Protein AF-V7GUN4-F1 (afdb_monomer_lite)

pLDDT: mean 97.42, std 3.29, range [69.94, 98.88]

Secondary structure (DSSP, 8-state):
-HHHHHHHHHHHHHTS--SBEEEEESSSHHHHHHHHHHHTTT-GGGEEEEE-SS-HHHHHHHHHHHHHHHHHHTT--SPPPGGG-EEE-S-STTBTTB--HHHHHHHHHHHHHH-----TTTHHHHHHHHHHHHHTT-SPTT--B-

Foldseek 3Di:
DVVLVVQVVVCVVVVHHALAEQFEFAQQLVLLVNLLSCVLVPCLQRHAYEYQALCQVVRLVSNQVNNQVVCVVVVVVDDDDSSSRHYDYDLNPPHAPAADVLLVVLQVVCCVPPVDGDDRGTRSSSSSVVVVCVVVCVDPPPGHYD

Radius of gyration: 15.27 Å; chains: 1; bounding box: 39×34×42 Å

Sequence (146 aa):
MGFAEEVRAQEKQLGFAFDYIVVCTVTGSTHAGMLVGFAKDRRQRNVVGIDASATPAQTKGQVLSIARDTAKLVKFGMEIVEDDVVLLEGYASPGYGLPSEATKQAIRLCARLEGIIADPVYEGKSMQAMIGLVQKSFFPEGSKVL

Structure (mmCIF, N/CA/C/O backbone):
data_AF-V7GUN4-F1
#
_entry.id   AF-V7GUN4-F1
#
loop_
_atom_site.group_PDB
_atom_site.id
_atom_site.type_symbol
_atom_site.label_atom_id
_atom_site.label_alt_id
_atom_site.label_comp_id
_atom_site.label_asym_id
_atom_site.label_entity_id
_atom_site.label_seq_id
_atom_site.pdbx_PDB_ins_code
_atom_site.Cartn_x
_atom_site.Cartn_y
_atom_site.Cartn_z
_atom_site.occupancy
_atom_site.B_iso_or_equiv
_atom_site.auth_seq_id
_atom_site.auth_comp_id
_atom_site.auth_asym_id
_atom_site.auth_atom_id
_atom_site.pdbx_PDB_model_num
ATOM 1 N N . MET A 1 1 ? -7.267 9.864 6.973 1.00 69.94 1 MET A N 1
ATOM 2 C CA . MET A 1 1 ? -8.468 9.292 7.626 1.00 69.94 1 MET A CA 1
ATOM 3 C C . MET A 1 1 ? -9.639 9.112 6.671 1.00 69.94 1 MET A C 1
ATOM 5 O O . MET A 1 1 ? -10.210 8.033 6.709 1.00 69.94 1 MET A O 1
ATOM 9 N N . GLY A 1 2 ? -9.958 10.092 5.811 1.00 92.75 2 GLY A N 1
ATOM 10 C CA . GLY A 1 2 ? -11.139 10.031 4.932 1.00 92.75 2 GLY A CA 1
ATOM 11 C C . GLY A 1 2 ? -11.279 8.741 4.116 1.00 92.75 2 GLY A C 1
ATOM 12 O O . GLY A 1 2 ? -12.335 8.132 4.159 1.00 92.75 2 GLY A O 1
ATOM 13 N N . PHE A 1 3 ? -10.199 8.250 3.492 1.00 98.19 3 PHE A N 1
ATOM 14 C CA . PHE A 1 3 ? -10.234 6.985 2.739 1.00 98.19 3 PHE A CA 1
ATOM 15 C C . PHE A 1 3 ? -10.740 5.794 3.571 1.00 98.19 3 PHE A C 1
ATOM 17 O O . PHE A 1 3 ? -11.662 5.107 3.163 1.00 98.19 3 PHE A O 1
ATOM 24 N N . ALA A 1 4 ? -10.186 5.560 4.765 1.00 97.94 4 ALA A N 1
ATOM 25 C CA . ALA A 1 4 ? -10.611 4.430 5.598 1.00 97.94 4 ALA A CA 1
ATOM 26 C C . ALA A 1 4 ? -12.052 4.594 6.119 1.00 97.94 4 ALA A C 1
ATOM 28 O O . ALA A 1 4 ? -12.744 3.612 6.368 1.00 97.94 4 ALA A O 1
ATOM 29 N N . GLU A 1 5 ? -12.510 5.834 6.317 1.00 97.81 5 GLU A N 1
ATOM 30 C CA . GLU A 1 5 ? -13.905 6.123 6.673 1.00 97.81 5 GLU A CA 1
ATOM 31 C C . GLU A 1 5 ? -14.853 5.843 5.504 1.00 97.81 5 GLU A C 1
ATOM 33 O O . GLU A 1 5 ? -15.912 5.256 5.716 1.00 97.81 5 GLU A O 1
ATOM 38 N N . GLU A 1 6 ? -14.442 6.182 4.284 1.00 98.69 6 GLU A N 1
ATOM 39 C CA . GLU A 1 6 ? -15.169 5.857 3.059 1.00 98.69 6 GLU A CA 1
ATOM 40 C C . GLU A 1 6 ? -15.235 4.344 2.827 1.00 98.69 6 GLU A C 1
ATOM 42 O O . GLU A 1 6 ? -16.328 3.816 2.628 1.00 98.69 6 GLU A O 1
ATOM 47 N N . VAL A 1 7 ? -14.110 3.631 2.963 1.00 98.62 7 VAL A N 1
ATOM 48 C CA . VAL A 1 7 ? -14.071 2.165 2.845 1.00 98.62 7 VAL A CA 1
ATOM 49 C C . VAL A 1 7 ? -15.013 1.522 3.856 1.00 98.62 7 VAL A C 1
ATOM 51 O O . VAL A 1 7 ? -15.836 0.708 3.463 1.00 98.62 7 VAL A O 1
ATOM 54 N N . ARG A 1 8 ? -15.006 1.936 5.131 1.00 98.38 8 ARG A N 1
ATOM 55 C CA . ARG A 1 8 ? -15.970 1.426 6.127 1.00 98.38 8 ARG A CA 1
ATOM 56 C C . ARG A 1 8 ? -17.427 1.644 5.713 1.00 98.38 8 ARG A C 1
ATOM 58 O O . ARG A 1 8 ? -18.275 0.778 5.934 1.00 98.38 8 ARG A O 1
ATOM 65 N N . ALA A 1 9 ? -17.741 2.811 5.152 1.00 98.56 9 ALA A N 1
ATOM 66 C CA . ALA A 1 9 ? -19.090 3.104 4.680 1.00 98.56 9 ALA A CA 1
ATOM 67 C C . ALA A 1 9 ? -19.479 2.199 3.498 1.00 98.56 9 ALA A C 1
ATOM 69 O O . ALA A 1 9 ? -20.598 1.684 3.474 1.00 98.56 9 ALA A O 1
ATOM 70 N N . GLN A 1 10 ? -18.551 1.957 2.569 1.00 98.81 10 GLN A N 1
ATOM 71 C CA . GLN A 1 10 ? -18.736 1.056 1.430 1.00 98.81 10 GLN A CA 1
ATOM 72 C C . GLN A 1 10 ? -18.834 -0.414 1.866 1.00 98.81 10 GLN A C 1
ATOM 74 O O . GLN A 1 10 ? -19.750 -1.102 1.433 1.00 98.81 10 GLN A O 1
ATOM 79 N N . GLU A 1 11 ? -17.988 -0.887 2.785 1.00 98.69 11 GLU A N 1
ATOM 80 C CA . GLU A 1 11 ? -18.049 -2.234 3.382 1.00 98.69 11 GLU A CA 1
ATOM 81 C C . GLU A 1 11 ? -19.431 -2.497 4.004 1.00 98.69 11 GLU A C 1
ATOM 83 O O . GLU A 1 11 ? -20.053 -3.539 3.777 1.00 98.69 11 GLU A O 1
ATOM 88 N N . LYS A 1 12 ? -19.984 -1.504 4.719 1.00 98.50 12 LYS A N 1
ATOM 89 C CA . LYS A 1 12 ? -21.345 -1.582 5.270 1.00 98.50 12 LYS A CA 1
ATOM 90 C C . LYS A 1 12 ? -22.418 -1.703 4.181 1.00 98.50 12 LYS A C 1
ATOM 92 O O . LYS A 1 12 ? -23.396 -2.416 4.387 1.00 98.50 12 LYS A O 1
ATOM 97 N N . GLN A 1 13 ? -22.267 -1.003 3.056 1.00 98.62 13 GLN A N 1
ATOM 98 C CA . GLN A 1 13 ? -23.210 -1.071 1.931 1.00 98.62 13 GLN A CA 1
ATOM 99 C C . GLN A 1 13 ? -23.099 -2.391 1.155 1.00 98.62 13 GLN A C 1
ATOM 101 O O . GLN A 1 13 ? -24.113 -2.932 0.725 1.00 98.62 13 GLN A O 1
ATOM 106 N N . LEU A 1 14 ? -21.882 -2.912 1.001 1.00 98.50 14 LEU A N 1
ATOM 107 C CA . LEU A 1 14 ? -21.585 -4.155 0.289 1.00 98.50 14 LEU A CA 1
ATOM 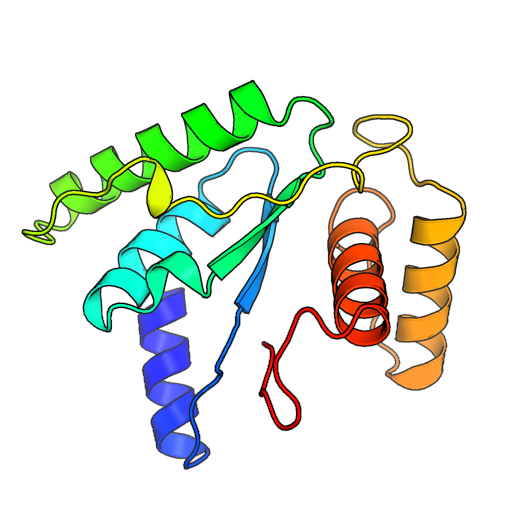108 C C . LEU A 1 14 ? -21.938 -5.410 1.101 1.00 98.50 14 LEU A C 1
ATOM 110 O O . LEU A 1 14 ? -22.107 -6.485 0.527 1.00 98.50 14 LEU A O 1
ATOM 114 N N . GLY A 1 15 ? -22.050 -5.290 2.428 1.00 98.50 15 GLY A N 1
ATOM 115 C CA . GLY A 1 15 ? -22.344 -6.412 3.322 1.00 98.50 15 GLY A CA 1
ATOM 116 C C . GLY A 1 15 ? -21.139 -7.317 3.597 1.00 98.50 15 GLY A C 1
ATOM 117 O O . GLY A 1 15 ? -21.315 -8.428 4.094 1.00 98.50 15 GLY A O 1
ATOM 118 N N . PHE A 1 16 ? -19.923 -6.859 3.288 1.00 98.31 16 PHE A N 1
ATOM 119 C CA . PHE A 1 16 ? -18.668 -7.543 3.605 1.00 98.31 16 PHE A CA 1
ATOM 120 C C . PHE A 1 16 ? -17.548 -6.534 3.882 1.00 98.31 16 PHE A C 1
ATOM 122 O O . PHE A 1 16 ? -17.618 -5.389 3.444 1.00 98.31 16 PHE A O 1
ATOM 129 N N . ALA A 1 17 ? -16.500 -6.976 4.580 1.00 98.25 17 ALA A N 1
ATOM 130 C CA . ALA A 1 17 ? -15.282 -6.200 4.804 1.00 98.25 17 ALA A CA 1
ATOM 131 C C . ALA A 1 17 ? -14.135 -6.696 3.913 1.00 98.25 17 ALA A C 1
ATOM 133 O O . ALA A 1 17 ? -14.114 -7.866 3.525 1.00 98.25 17 ALA A O 1
ATOM 134 N N . PHE A 1 18 ? -13.190 -5.812 3.604 1.00 98.75 18 PHE A N 1
ATOM 135 C CA . PHE A 1 18 ? -11.911 -6.181 3.011 1.00 98.75 18 PHE A CA 1
ATOM 136 C C . PHE A 1 18 ? -10.929 -6.606 4.103 1.00 98.75 18 PHE A C 1
ATOM 138 O O . PHE A 1 18 ? -10.802 -5.955 5.149 1.00 98.75 18 PHE A O 1
ATOM 145 N N . ASP A 1 19 ? -10.215 -7.693 3.833 1.00 98.69 19 ASP A N 1
ATOM 146 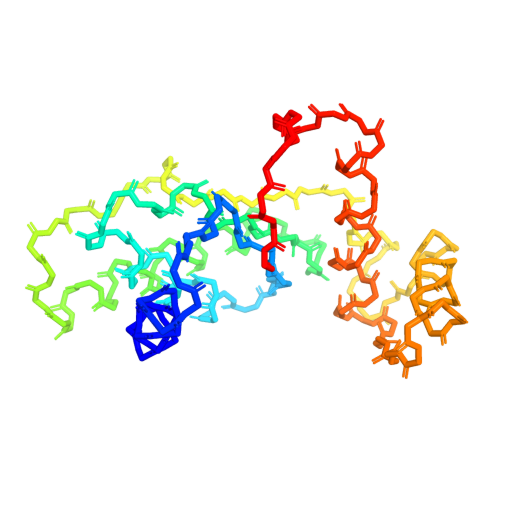C CA . ASP A 1 19 ? -9.222 -8.272 4.731 1.00 98.69 19 ASP A CA 1
ATOM 147 C C . ASP A 1 19 ? -7.871 -7.571 4.595 1.00 98.69 19 ASP A C 1
ATOM 149 O O . ASP A 1 19 ? -7.136 -7.477 5.573 1.00 98.69 19 ASP A O 1
ATOM 153 N N . TYR A 1 20 ? -7.543 -7.058 3.406 1.00 98.88 20 TYR A N 1
ATOM 154 C CA . TYR A 1 20 ? -6.290 -6.354 3.123 1.00 98.88 20 TYR A CA 1
ATOM 155 C C . TYR A 1 20 ? -6.523 -5.172 2.188 1.00 98.88 20 TYR A C 1
ATOM 157 O O . TYR A 1 20 ? -7.466 -5.181 1.401 1.00 98.88 20 TYR A O 1
ATOM 165 N N . ILE A 1 21 ? -5.629 -4.187 2.259 1.00 98.81 21 ILE A N 1
ATOM 166 C CA . ILE A 1 21 ? -5.543 -3.071 1.315 1.00 98.81 21 ILE A CA 1
ATOM 167 C C . ILE A 1 21 ? -4.126 -3.047 0.745 1.00 98.81 21 ILE A C 1
ATOM 169 O O . ILE A 1 21 ? -3.176 -2.999 1.524 1.00 98.81 21 ILE A O 1
ATOM 173 N N . VAL A 1 22 ? -3.954 -3.056 -0.576 1.00 98.88 22 VAL A N 1
ATOM 174 C CA . VAL A 1 22 ? -2.639 -2.904 -1.224 1.00 98.88 22 VAL A CA 1
ATOM 175 C C . VAL A 1 22 ? -2.463 -1.468 -1.707 1.00 98.88 22 VAL A C 1
ATOM 177 O O . VAL A 1 22 ? -3.315 -0.922 -2.399 1.00 98.88 22 VAL A O 1
ATOM 180 N N . VAL A 1 23 ? -1.336 -0.836 -1.367 1.00 98.88 23 VAL A N 1
ATOM 181 C CA . VAL A 1 23 ? -1.090 0.570 -1.728 1.00 98.88 23 VAL A CA 1
ATOM 182 C C . VAL A 1 23 ? 0.353 0.821 -2.161 1.00 98.88 23 VAL A C 1
ATOM 184 O O . VAL A 1 23 ? 1.304 0.472 -1.463 1.00 98.88 23 VAL A O 1
ATOM 187 N N . CYS A 1 24 ? 0.548 1.471 -3.311 1.00 98.81 24 CYS A N 1
ATOM 188 C CA . CYS A 1 24 ? 1.869 1.948 -3.719 1.00 98.81 24 CYS A CA 1
ATOM 189 C C . CYS A 1 24 ? 2.390 3.009 -2.730 1.00 98.81 24 CYS A C 1
ATOM 191 O O . CYS A 1 24 ? 1.665 3.920 -2.328 1.00 98.81 24 CYS A O 1
ATOM 193 N N . THR A 1 25 ? 3.660 2.912 -2.329 1.00 98.81 25 THR A N 1
ATOM 194 C CA . THR A 1 25 ? 4.273 3.822 -1.356 1.00 98.81 25 THR A CA 1
ATOM 195 C C . THR A 1 25 ? 5.610 4.365 -1.861 1.00 98.81 25 THR A C 1
ATOM 197 O O . THR A 1 25 ? 6.532 3.610 -2.161 1.00 98.81 25 THR A O 1
ATOM 200 N N . VAL A 1 26 ? 5.726 5.700 -1.901 1.00 98.56 26 VAL A N 1
ATOM 201 C CA . VAL A 1 26 ? 6.990 6.419 -2.163 1.00 98.56 26 VAL A CA 1
ATOM 202 C C . VAL A 1 26 ? 7.232 7.481 -1.091 1.00 98.56 26 VAL A C 1
ATOM 204 O O . VAL A 1 26 ? 8.054 7.281 -0.204 1.00 98.56 26 VAL A O 1
ATOM 207 N N . THR A 1 27 ? 6.468 8.579 -1.111 1.00 98.19 27 THR A N 1
ATOM 208 C CA . THR A 1 27 ? 6.580 9.686 -0.135 1.00 98.19 27 THR A CA 1
ATOM 209 C C . THR A 1 27 ? 5.735 9.477 1.128 1.00 98.19 27 THR A C 1
ATOM 211 O O . THR A 1 27 ? 5.803 10.255 2.076 1.00 98.19 27 THR A O 1
ATOM 214 N N . GLY A 1 28 ? 4.929 8.416 1.162 1.00 98.19 28 GLY A N 1
ATOM 215 C CA . GLY A 1 28 ? 4.382 7.841 2.388 1.00 98.19 28 GLY A CA 1
ATOM 216 C C . GLY A 1 28 ? 3.056 8.397 2.909 1.00 98.19 28 GLY A C 1
ATOM 217 O O . GLY A 1 28 ? 2.378 7.673 3.630 1.00 98.19 28 GLY A O 1
ATOM 218 N N . SER A 1 29 ? 2.621 9.611 2.552 1.00 98.38 29 SER A N 1
ATOM 219 C CA . SER A 1 29 ? 1.415 10.208 3.163 1.00 98.38 29 SER A CA 1
ATOM 220 C C . SER A 1 29 ? 0.115 9.449 2.868 1.00 98.38 29 SER A C 1
ATOM 222 O O . SER A 1 29 ? -0.723 9.330 3.763 1.00 98.38 29 SER A O 1
ATOM 224 N N . THR A 1 30 ? -0.039 8.882 1.666 1.00 98.69 30 THR A N 1
ATOM 225 C CA . THR A 1 30 ? -1.180 8.017 1.313 1.00 98.69 30 THR A CA 1
ATOM 226 C C . THR A 1 30 ? -1.258 6.812 2.249 1.00 98.69 30 THR A C 1
ATOM 228 O O . THR A 1 30 ? -2.255 6.627 2.946 1.00 98.69 30 THR A O 1
ATOM 231 N N . HIS A 1 31 ? -0.170 6.043 2.332 1.00 98.69 31 HIS A N 1
ATOM 232 C CA . HIS A 1 31 ? -0.068 4.869 3.194 1.00 98.69 31 HIS A CA 1
ATOM 233 C C . HIS A 1 31 ? -0.249 5.251 4.673 1.00 98.69 31 HIS A C 1
ATOM 235 O O . HIS A 1 31 ? -1.085 4.670 5.357 1.00 98.69 31 HIS A O 1
ATOM 241 N N . ALA A 1 32 ? 0.427 6.295 5.157 1.00 98.44 32 ALA A N 1
ATOM 242 C CA . ALA A 1 32 ? 0.285 6.779 6.531 1.00 98.44 32 ALA A CA 1
ATOM 243 C C . ALA A 1 32 ? -1.166 7.163 6.876 1.00 98.44 32 ALA A C 1
ATOM 245 O O . ALA A 1 32 ? -1.678 6.814 7.940 1.00 98.44 32 ALA A O 1
ATOM 246 N N . GLY A 1 33 ? -1.857 7.859 5.970 1.00 98.12 33 GLY A N 1
ATOM 247 C CA . GLY A 1 33 ? -3.245 8.267 6.161 1.00 98.12 33 GLY A CA 1
ATOM 248 C C . GLY A 1 33 ? -4.233 7.097 6.184 1.00 98.12 33 GLY A C 1
ATOM 249 O O . GLY A 1 33 ? -5.228 7.175 6.918 1.00 98.12 33 GLY A O 1
ATOM 250 N N . MET A 1 34 ? -3.966 6.043 5.403 1.00 98.50 34 MET A N 1
ATOM 251 C CA . MET A 1 34 ? -4.704 4.775 5.430 1.00 98.50 34 MET A CA 1
ATOM 252 C C . MET A 1 34 ? -4.432 4.018 6.729 1.00 98.50 34 MET A C 1
ATOM 254 O O . MET A 1 34 ? -5.382 3.698 7.436 1.00 98.50 34 MET A O 1
ATOM 258 N N . LEU A 1 35 ? -3.160 3.825 7.089 1.00 96.75 35 LEU A N 1
ATOM 259 C CA . LEU A 1 35 ? -2.711 3.164 8.317 1.00 96.75 35 LEU A CA 1
ATOM 260 C C . LEU A 1 35 ? -3.405 3.763 9.545 1.00 96.75 35 LEU A C 1
ATOM 262 O O . LEU A 1 35 ? -4.093 3.050 10.272 1.00 96.75 35 LEU A O 1
ATOM 266 N N . VAL A 1 36 ? -3.320 5.086 9.737 1.00 97.75 36 VAL A N 1
ATOM 267 C CA . VAL A 1 36 ? -3.992 5.776 10.857 1.00 97.75 36 VAL A CA 1
ATOM 268 C C . VAL A 1 36 ? -5.513 5.618 10.780 1.00 97.75 36 VAL A C 1
ATOM 270 O O . VAL A 1 36 ? -6.184 5.451 11.795 1.00 97.75 36 VAL A O 1
ATOM 273 N N . GLY A 1 37 ? -6.083 5.665 9.575 1.00 97.19 37 GLY A N 1
ATOM 274 C CA . GLY A 1 37 ? -7.520 5.512 9.372 1.00 97.19 37 GLY A CA 1
ATOM 275 C C . GLY A 1 37 ? -8.048 4.114 9.715 1.00 97.19 37 GLY A C 1
ATOM 276 O O . GLY A 1 37 ? -9.141 4.006 10.278 1.00 97.19 37 GLY A O 1
ATOM 277 N N . PHE A 1 38 ? -7.295 3.063 9.391 1.00 97.81 38 PHE A N 1
ATOM 278 C CA . PHE A 1 38 ? -7.633 1.664 9.667 1.00 97.81 38 PHE A CA 1
ATOM 279 C C . PHE A 1 38 ? -7.220 1.210 11.068 1.00 97.81 38 PHE A C 1
ATOM 281 O O . PHE A 1 38 ? -7.789 0.249 11.587 1.00 97.81 38 PHE A O 1
ATOM 288 N N . ALA A 1 39 ? -6.322 1.938 11.736 1.00 96.75 39 ALA A N 1
ATOM 289 C CA . ALA A 1 39 ? -6.007 1.708 13.142 1.00 96.75 39 ALA A CA 1
ATOM 290 C C . ALA A 1 39 ? -7.245 1.843 14.048 1.00 96.75 39 ALA A C 1
ATOM 292 O O . ALA A 1 39 ? -7.331 1.142 15.055 1.00 96.75 39 ALA A O 1
ATOM 293 N N . LYS A 1 40 ? -8.240 2.669 13.666 1.00 93.81 40 LYS A N 1
ATOM 294 C CA . LYS A 1 40 ? -9.550 2.774 14.349 1.00 93.81 40 LYS A CA 1
ATOM 295 C C . LYS A 1 40 ? -10.235 1.414 14.536 1.00 93.81 40 LYS A C 1
ATOM 297 O O . LYS A 1 40 ? -10.895 1.207 15.550 1.00 93.81 40 LYS A O 1
ATOM 302 N N . ASP A 1 41 ? -10.009 0.489 13.604 1.00 93.88 41 ASP A N 1
ATOM 303 C CA . ASP A 1 41 ? -10.616 -0.845 13.596 1.00 93.88 41 ASP A CA 1
ATOM 304 C C . ASP A 1 41 ? -9.569 -1.947 13.824 1.00 93.88 41 ASP A C 1
ATOM 306 O O . ASP A 1 41 ? -9.843 -3.120 13.586 1.00 93.88 41 ASP A O 1
ATOM 310 N N . ARG A 1 42 ? -8.351 -1.578 14.250 1.00 96.19 42 ARG A N 1
ATOM 311 C CA . ARG A 1 42 ? -7.198 -2.480 14.425 1.00 96.19 42 ARG A CA 1
ATOM 312 C C . ARG A 1 42 ? -6.762 -3.216 13.148 1.00 96.19 42 ARG A C 1
ATOM 314 O O . ARG A 1 42 ? -6.202 -4.306 13.226 1.00 96.19 42 ARG A O 1
ATOM 321 N N . ARG A 1 43 ? -6.996 -2.611 11.978 1.00 97.62 43 ARG A N 1
ATOM 322 C CA . ARG A 1 43 ? -6.619 -3.138 10.651 1.00 97.62 43 ARG A CA 1
ATOM 323 C C . ARG A 1 43 ? -5.406 -2.436 10.041 1.00 97.62 43 ARG A C 1
ATOM 325 O O . ARG A 1 43 ? -5.128 -2.582 8.858 1.00 97.62 43 ARG A O 1
ATOM 332 N N . GLN A 1 44 ? -4.670 -1.644 10.814 1.00 97.75 44 GLN A N 1
ATOM 333 C CA . GLN A 1 44 ? -3.549 -0.859 10.295 1.00 97.75 44 GLN A CA 1
ATOM 334 C C . GLN A 1 44 ? -2.451 -1.725 9.661 1.00 97.75 44 GLN A C 1
ATOM 336 O O . GLN A 1 44 ? -1.883 -1.334 8.651 1.00 97.75 44 GLN A O 1
ATOM 341 N N . ARG A 1 45 ? -2.235 -2.939 10.185 1.00 98.38 45 ARG A N 1
ATOM 342 C CA . ARG A 1 45 ? -1.274 -3.919 9.644 1.00 98.38 45 ARG A CA 1
ATOM 343 C C . ARG A 1 45 ? -1.787 -4.669 8.413 1.00 98.38 45 ARG A C 1
ATOM 345 O O . ARG A 1 45 ? -1.028 -5.380 7.767 1.00 98.38 45 ARG A O 1
ATOM 352 N N . ASN A 1 46 ? -3.067 -4.511 8.085 1.00 98.56 46 ASN A N 1
ATOM 353 C CA . ASN A 1 46 ? -3.675 -5.046 6.872 1.00 98.56 46 ASN A CA 1
ATOM 354 C C . ASN A 1 46 ? -3.531 -4.073 5.687 1.00 98.56 46 ASN A C 1
ATOM 356 O O . ASN A 1 46 ? -3.851 -4.440 4.558 1.00 98.56 46 ASN A O 1
ATOM 360 N N . VAL A 1 47 ? -3.027 -2.855 5.926 1.00 98.69 47 VAL A N 1
ATOM 361 C CA . VAL A 1 47 ? -2.587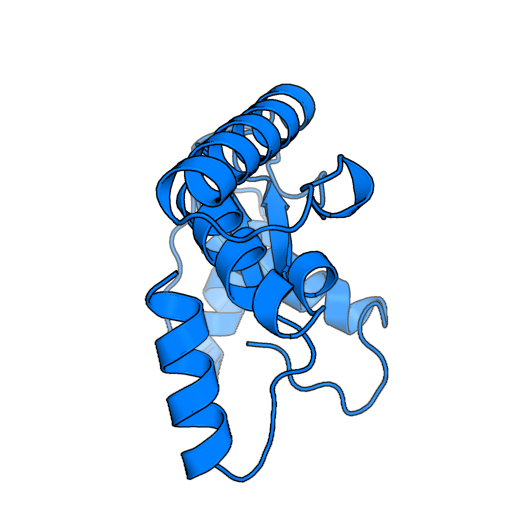 -1.933 4.874 1.00 98.69 47 VAL A CA 1
ATOM 362 C C . VAL A 1 47 ? -1.184 -2.349 4.438 1.00 98.69 47 VAL A C 1
ATOM 364 O O . VAL A 1 47 ? -0.197 -2.078 5.116 1.00 98.69 47 VAL A O 1
ATOM 367 N N . VAL A 1 4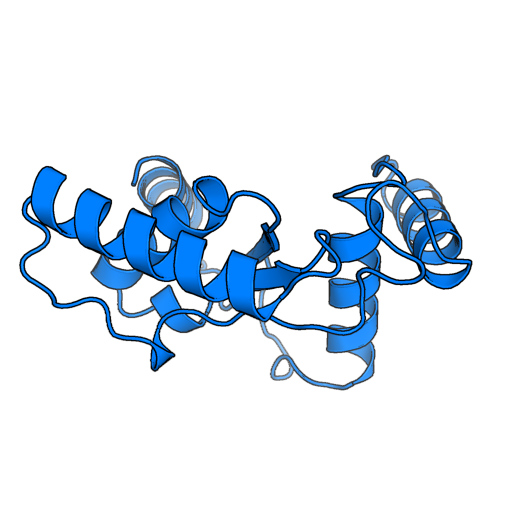8 ? -1.103 -3.047 3.312 1.00 98.81 48 VAL A N 1
ATOM 368 C CA . VAL A 1 48 ? 0.129 -3.578 2.733 1.00 98.81 48 VAL A CA 1
ATOM 369 C C . VAL A 1 48 ? 0.698 -2.555 1.754 1.00 98.81 48 VAL A C 1
ATOM 371 O O . VAL A 1 48 ? 0.301 -2.477 0.588 1.00 98.81 48 VAL A O 1
ATOM 374 N N . GLY A 1 49 ? 1.649 -1.754 2.229 1.00 98.81 49 GLY A N 1
ATOM 375 C CA . GLY A 1 49 ? 2.402 -0.842 1.381 1.00 98.81 49 GLY A CA 1
ATOM 376 C C . GLY A 1 49 ? 3.383 -1.585 0.480 1.00 98.81 49 GLY A C 1
ATOM 377 O O . GLY A 1 49 ? 4.106 -2.463 0.943 1.00 98.81 49 GLY A O 1
ATOM 378 N N . ILE A 1 50 ? 3.465 -1.196 -0.788 1.00 98.88 50 ILE A N 1
ATOM 379 C CA . ILE A 1 50 ? 4.459 -1.691 -1.745 1.00 98.88 50 ILE A CA 1
ATOM 380 C C . ILE A 1 50 ? 5.449 -0.572 -2.037 1.00 98.88 50 ILE A C 1
ATOM 382 O O . ILE A 1 50 ? 5.055 0.481 -2.544 1.00 98.88 50 ILE A O 1
ATOM 386 N N . ASP A 1 51 ? 6.727 -0.787 -1.724 1.00 98.75 51 ASP A N 1
ATOM 387 C CA . ASP A 1 51 ? 7.763 0.190 -2.042 1.00 98.75 51 ASP A CA 1
ATOM 388 C C . ASP A 1 51 ? 7.943 0.337 -3.559 1.00 98.75 51 ASP A C 1
ATOM 390 O O . ASP A 1 51 ? 8.210 -0.631 -4.277 1.00 98.75 51 ASP A O 1
ATOM 394 N N . ALA A 1 52 ? 7.848 1.579 -4.031 1.00 98.56 52 ALA A N 1
ATOM 395 C CA . ALA A 1 52 ? 8.203 1.970 -5.392 1.00 98.56 52 ALA A CA 1
ATOM 396 C C . ALA A 1 52 ? 9.364 2.983 -5.431 1.00 98.56 52 ALA A C 1
ATOM 398 O O . ALA A 1 52 ? 9.770 3.400 -6.519 1.00 98.56 52 ALA A O 1
ATOM 399 N N . SER A 1 53 ? 9.912 3.366 -4.268 1.00 98.12 53 SER A N 1
ATOM 400 C CA . SER A 1 53 ? 10.975 4.372 -4.140 1.00 98.12 53 SER A CA 1
ATOM 401 C C . SER A 1 53 ? 12.376 3.834 -4.441 1.00 98.12 53 SER A C 1
ATOM 403 O O . SER A 1 53 ? 13.243 4.602 -4.850 1.00 98.12 53 SER A O 1
ATOM 405 N N . ALA A 1 54 ? 12.603 2.529 -4.246 1.00 97.44 54 ALA A N 1
ATOM 406 C CA . ALA A 1 54 ? 13.930 1.910 -4.189 1.00 97.44 54 ALA A CA 1
ATOM 407 C C . ALA A 1 54 ? 14.808 2.405 -3.017 1.00 97.44 54 ALA A C 1
ATOM 409 O O . ALA A 1 54 ? 16.008 2.135 -2.984 1.00 97.44 54 ALA A O 1
ATOM 410 N N . THR A 1 55 ? 14.211 3.078 -2.030 1.00 98.06 55 THR A N 1
ATOM 411 C CA . THR A 1 55 ? 14.822 3.496 -0.761 1.00 98.06 55 THR A CA 1
ATOM 412 C C . THR A 1 55 ? 13.935 3.090 0.432 1.00 98.06 55 THR A C 1
ATOM 414 O O . THR A 1 55 ? 13.530 3.932 1.240 1.00 98.06 55 THR A O 1
ATOM 417 N N . PRO A 1 56 ? 13.642 1.786 0.613 1.00 97.94 56 PRO A N 1
ATOM 418 C CA . PRO A 1 56 ? 12.574 1.318 1.500 1.00 97.94 56 PRO A CA 1
ATOM 419 C C . PRO A 1 56 ? 12.743 1.734 2.967 1.00 97.94 56 PRO A C 1
ATOM 421 O O . PRO A 1 56 ? 11.760 2.086 3.615 1.00 97.94 56 PRO A O 1
ATOM 424 N N . ALA A 1 57 ? 13.974 1.792 3.487 1.00 98.25 57 ALA A N 1
ATOM 425 C CA . ALA A 1 57 ? 14.232 2.264 4.850 1.00 98.25 57 ALA A CA 1
ATOM 426 C C . ALA A 1 57 ? 13.822 3.736 5.050 1.00 98.25 57 ALA A C 1
ATOM 428 O O . ALA A 1 57 ? 13.198 4.083 6.056 1.00 98.25 57 ALA A O 1
ATOM 429 N N . GLN A 1 58 ? 14.121 4.597 4.070 1.00 98.50 58 GLN A N 1
ATOM 430 C CA . GLN A 1 58 ? 13.706 6.000 4.087 1.00 98.50 58 GLN A CA 1
ATOM 431 C C . GLN A 1 58 ? 12.183 6.105 3.990 1.00 98.50 58 GLN A C 1
ATOM 433 O O . GLN A 1 58 ? 11.565 6.811 4.786 1.00 98.50 58 GLN A O 1
ATOM 438 N N . THR A 1 59 ? 11.573 5.370 3.058 1.00 98.69 59 THR A N 1
ATOM 439 C CA . THR A 1 59 ? 10.120 5.371 2.868 1.00 98.69 59 THR A CA 1
ATOM 440 C C . THR A 1 59 ? 9.382 4.869 4.106 1.00 98.69 59 THR A C 1
ATOM 442 O O . THR A 1 59 ? 8.439 5.527 4.545 1.00 98.69 59 THR A O 1
ATOM 445 N N . LYS A 1 60 ? 9.824 3.774 4.736 1.00 98.69 60 LYS A N 1
ATOM 446 C CA . LYS A 1 60 ? 9.224 3.255 5.976 1.00 98.69 60 LYS A CA 1
ATOM 447 C C . LYS A 1 60 ? 9.326 4.276 7.112 1.00 98.69 60 LYS A C 1
ATOM 449 O O . LYS A 1 60 ? 8.328 4.543 7.782 1.00 98.69 60 LYS A O 1
ATOM 454 N N . GLY A 1 61 ? 10.495 4.899 7.286 1.00 98.69 61 GLY A N 1
ATOM 455 C CA . GLY A 1 61 ? 10.694 5.963 8.274 1.00 98.69 61 GLY A CA 1
ATOM 456 C C . GLY A 1 61 ? 9.784 7.172 8.032 1.00 98.69 61 GLY A C 1
ATOM 457 O O . GLY A 1 61 ? 9.180 7.699 8.968 1.00 98.69 61 GLY A O 1
ATOM 458 N N . GLN A 1 62 ? 9.617 7.570 6.769 1.00 98.75 62 GLN A N 1
ATOM 459 C CA . GLN A 1 62 ? 8.739 8.671 6.382 1.00 98.75 62 GLN A CA 1
ATOM 460 C C . GLN A 1 62 ? 7.258 8.341 6.625 1.00 98.75 62 GLN A C 1
ATOM 462 O O . GLN A 1 62 ? 6.545 9.168 7.194 1.00 98.75 62 GLN A O 1
ATOM 467 N N . VAL A 1 63 ? 6.799 7.132 6.277 1.00 98.81 63 VAL A N 1
ATOM 468 C CA . VAL A 1 63 ? 5.435 6.665 6.589 1.00 98.81 63 VAL A CA 1
ATOM 469 C C . VAL A 1 63 ? 5.189 6.699 8.095 1.00 98.81 63 VAL A C 1
ATOM 471 O O . VAL A 1 63 ? 4.182 7.258 8.526 1.00 98.81 63 VAL A O 1
ATOM 474 N N . LEU A 1 64 ? 6.115 6.167 8.901 1.00 98.81 64 LEU A N 1
ATOM 475 C CA . LEU A 1 64 ? 5.984 6.149 10.359 1.00 98.81 64 LEU A CA 1
ATOM 476 C C . LEU A 1 64 ? 5.894 7.564 10.944 1.00 98.81 64 LEU A C 1
ATOM 478 O O . LEU A 1 64 ? 5.027 7.830 11.778 1.00 98.81 64 LEU A O 1
ATOM 482 N N . SER A 1 65 ? 6.764 8.477 10.499 1.00 98.56 65 SER A N 1
ATOM 483 C CA . SER A 1 65 ? 6.744 9.873 10.948 1.00 98.56 65 SER A CA 1
ATOM 484 C C . SER A 1 65 ? 5.408 10.536 10.616 1.00 98.56 65 SER A C 1
ATOM 486 O O . SER A 1 65 ? 4.745 11.065 11.508 1.00 98.56 65 SER A O 1
ATOM 488 N N . ILE A 1 66 ? 4.963 10.440 9.357 1.00 98.62 66 ILE A N 1
ATOM 489 C CA . ILE A 1 66 ? 3.704 11.051 8.914 1.00 98.62 66 ILE A CA 1
ATOM 490 C C . ILE A 1 66 ? 2.513 10.430 9.648 1.00 98.62 66 ILE A C 1
ATOM 492 O O . ILE A 1 66 ? 1.591 11.150 10.031 1.00 98.62 66 ILE A O 1
ATOM 496 N N . ALA A 1 67 ? 2.515 9.115 9.881 1.00 98.19 67 ALA A N 1
ATOM 497 C CA . ALA A 1 67 ? 1.443 8.431 10.597 1.00 98.19 67 ALA A CA 1
ATOM 498 C C . ALA A 1 67 ? 1.348 8.908 12.053 1.00 98.19 67 ALA A C 1
ATOM 500 O O . ALA A 1 67 ? 0.255 9.222 12.524 1.00 98.19 67 ALA A O 1
ATOM 501 N N . ARG A 1 68 ? 2.482 9.045 12.752 1.00 97.88 68 ARG A N 1
ATOM 502 C CA . ARG A 1 68 ? 2.528 9.571 14.127 1.00 97.88 68 ARG A CA 1
ATOM 503 C C . ARG A 1 68 ? 2.049 11.015 14.206 1.00 97.88 68 ARG A C 1
ATOM 505 O O . ARG A 1 68 ? 1.250 11.342 15.083 1.00 97.88 68 ARG A O 1
ATOM 512 N N . ASP A 1 69 ? 2.493 11.868 13.289 1.00 97.56 69 ASP A N 1
ATOM 513 C CA . ASP A 1 69 ? 2.067 13.268 13.259 1.00 97.56 69 ASP A CA 1
ATOM 514 C C . ASP A 1 69 ? 0.577 13.386 12.923 1.00 97.56 69 ASP A C 1
ATOM 516 O O . ASP A 1 69 ? -0.160 14.114 13.587 1.00 97.56 69 ASP A O 1
ATOM 520 N N . THR A 1 70 ? 0.092 12.579 11.979 1.00 96.81 70 THR A N 1
ATOM 521 C CA . THR A 1 70 ? -1.333 12.499 11.637 1.00 96.81 70 THR A CA 1
ATOM 522 C C . THR A 1 70 ? -2.168 12.016 12.824 1.00 96.81 70 THR A C 1
ATOM 524 O O . THR A 1 70 ? -3.195 12.621 13.125 1.00 96.81 70 THR A O 1
ATOM 527 N N . ALA A 1 71 ? -1.729 10.976 13.541 1.00 95.75 71 ALA A N 1
ATOM 528 C CA . ALA A 1 71 ? -2.418 10.452 14.722 1.00 95.75 71 ALA A CA 1
ATOM 529 C C . ALA A 1 71 ? -2.533 11.503 15.842 1.00 95.75 71 ALA A C 1
ATOM 531 O O . ALA A 1 71 ? -3.588 11.616 16.472 1.00 95.75 71 ALA A O 1
ATOM 532 N N . LYS A 1 72 ? -1.488 12.321 16.048 1.00 95.25 72 LYS A N 1
ATOM 533 C CA . LYS A 1 72 ? -1.521 13.468 16.973 1.00 95.25 72 LYS A CA 1
ATOM 534 C C . LYS A 1 72 ? -2.512 14.537 16.513 1.00 95.25 72 LYS A C 1
ATOM 536 O O . LYS A 1 72 ? -3.342 14.970 17.310 1.00 95.25 72 LYS A O 1
ATOM 541 N N . LEU A 1 73 ? -2.456 14.933 15.239 1.00 95.25 73 LEU A N 1
ATOM 542 C CA . LEU A 1 73 ? -3.329 15.967 14.667 1.00 95.25 73 LEU A CA 1
ATOM 543 C C . LEU A 1 73 ? -4.813 15.612 14.804 1.00 95.25 73 LEU A C 1
ATOM 545 O O . LEU A 1 73 ? -5.629 16.467 15.140 1.00 95.25 73 LEU A O 1
ATOM 549 N N . VAL A 1 74 ? -5.159 14.342 14.595 1.00 92.50 74 VAL A N 1
ATOM 550 C CA . VAL A 1 74 ? -6.546 13.858 14.673 1.00 92.50 74 VAL A CA 1
ATOM 551 C C . VAL A 1 74 ? -6.937 13.355 16.066 1.00 92.50 74 VAL A C 1
ATOM 553 O O . VAL A 1 74 ? -8.036 12.832 16.234 1.00 92.50 74 VAL A O 1
ATOM 556 N N . LYS A 1 75 ? -6.054 13.514 17.065 1.00 91.81 75 LYS A N 1
ATOM 557 C CA . LYS A 1 75 ? -6.252 13.085 18.460 1.00 91.81 75 LYS A CA 1
ATOM 558 C C . LYS A 1 75 ? -6.695 11.620 18.567 1.00 91.81 75 LYS A C 1
ATOM 560 O O . LYS A 1 75 ? -7.584 11.288 19.344 1.00 91.81 75 LYS A O 1
ATOM 565 N N . PHE A 1 76 ? -6.071 10.749 17.771 1.00 84.62 76 PHE A N 1
ATOM 566 C CA . PHE A 1 76 ? -6.475 9.351 17.606 1.00 84.62 76 PHE A CA 1
ATOM 567 C C . PHE A 1 76 ? -6.382 8.528 18.906 1.00 84.62 76 PHE A C 1
ATOM 569 O O . PHE A 1 76 ? -7.102 7.549 19.073 1.00 84.62 76 PHE A O 1
ATOM 576 N N . GLY A 1 77 ? -5.526 8.936 19.848 1.00 82.12 77 GLY A N 1
ATOM 577 C CA . GLY A 1 77 ? -5.440 8.342 21.187 1.00 82.12 77 GLY A CA 1
ATOM 578 C C . GLY A 1 77 ? -4.691 7.008 21.261 1.00 82.12 77 GLY A C 1
ATOM 579 O O . GLY A 1 77 ? -4.373 6.568 22.360 1.00 82.12 77 GLY A O 1
ATOM 580 N N . MET A 1 78 ? -4.358 6.394 20.122 1.00 86.31 78 MET A N 1
ATOM 581 C CA . MET A 1 78 ? -3.456 5.244 20.048 1.00 86.31 78 MET A CA 1
ATOM 582 C C . MET A 1 78 ? -2.072 5.655 19.554 1.00 86.31 78 MET A C 1
ATOM 584 O O . MET A 1 78 ? -1.929 6.511 18.675 1.00 86.31 78 MET A O 1
ATOM 588 N N . GLU A 1 79 ? -1.055 5.005 20.108 1.00 92.56 79 GLU A N 1
ATOM 589 C CA . GLU A 1 79 ? 0.313 5.108 19.623 1.00 92.56 79 GLU A CA 1
ATOM 590 C C . GLU A 1 79 ? 0.477 4.299 18.330 1.00 92.56 79 GLU A C 1
ATOM 592 O O . GLU A 1 79 ? 0.063 3.144 18.263 1.00 92.56 79 GLU A O 1
ATOM 597 N N . ILE A 1 80 ? 1.089 4.915 17.314 1.00 97.12 80 ILE A N 1
ATOM 598 C CA . ILE A 1 80 ? 1.524 4.218 16.101 1.00 97.12 80 ILE A CA 1
ATOM 599 C C . ILE A 1 80 ? 2.965 3.751 16.30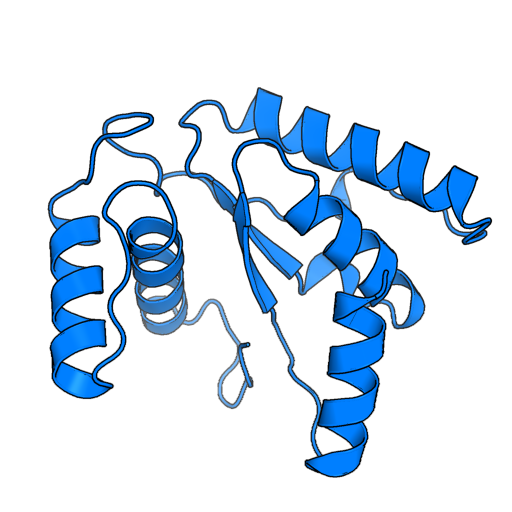4 1.00 97.12 80 ILE A C 1
ATOM 601 O O . ILE A 1 80 ? 3.880 4.573 16.493 1.00 97.12 80 ILE A O 1
ATOM 605 N N . VAL A 1 81 ? 3.163 2.437 16.246 1.00 97.56 81 VAL A N 1
ATOM 606 C CA . VAL A 1 81 ? 4.473 1.796 16.409 1.00 97.56 81 VAL A CA 1
ATOM 607 C C . VAL A 1 81 ? 5.058 1.384 15.062 1.00 97.56 81 VAL A C 1
ATOM 609 O O . VAL A 1 81 ? 4.378 1.395 14.040 1.00 97.56 81 VAL A O 1
ATOM 612 N N . GLU A 1 82 ? 6.344 1.037 15.040 1.00 97.69 82 GLU A N 1
ATOM 613 C CA . GLU A 1 82 ? 7.018 0.652 13.795 1.00 97.69 82 GLU A CA 1
ATOM 614 C C . GLU A 1 82 ? 6.369 -0.574 13.131 1.00 97.69 82 GLU A C 1
ATOM 616 O O . GLU A 1 82 ? 6.191 -0.586 11.914 1.00 97.69 82 GLU A O 1
ATOM 621 N N . ASP A 1 83 ? 5.949 -1.555 13.933 1.00 97.44 83 ASP A N 1
ATOM 622 C CA . ASP A 1 83 ? 5.286 -2.781 13.472 1.00 97.44 83 ASP A CA 1
ATOM 623 C C . ASP A 1 83 ? 3.926 -2.538 12.802 1.00 97.44 83 ASP A C 1
ATOM 625 O O . ASP A 1 83 ? 3.391 -3.436 12.153 1.00 97.44 83 ASP A O 1
ATOM 629 N N . ASP A 1 84 ? 3.338 -1.350 12.964 1.00 98.12 84 ASP A N 1
ATOM 630 C CA . ASP A 1 84 ? 2.109 -0.995 12.255 1.00 98.12 84 ASP A CA 1
ATOM 631 C C . ASP A 1 84 ? 2.367 -0.641 10.785 1.00 98.12 84 ASP A C 1
ATOM 633 O O . ASP A 1 84 ? 1.436 -0.665 9.984 1.00 98.12 84 ASP A O 1
ATOM 637 N N . VAL A 1 85 ? 3.615 -0.326 10.415 1.00 98.62 85 VAL A N 1
ATOM 638 C CA . VAL A 1 85 ? 4.002 0.034 9.047 1.00 98.62 85 VAL A CA 1
ATOM 639 C C . VAL A 1 85 ? 4.455 -1.209 8.285 1.00 98.62 85 VAL A C 1
ATOM 641 O O . VAL A 1 85 ? 5.634 -1.577 8.296 1.00 98.62 85 VAL A O 1
ATOM 644 N N . VAL A 1 86 ? 3.521 -1.834 7.569 1.00 98.69 86 VAL A N 1
ATOM 645 C CA . VAL A 1 86 ? 3.814 -2.955 6.668 1.00 98.69 86 VAL A CA 1
ATOM 646 C C . VAL A 1 86 ? 4.227 -2.410 5.303 1.00 98.69 86 VAL A C 1
ATOM 648 O O . VAL A 1 86 ? 3.389 -1.983 4.514 1.00 98.69 86 VAL A O 1
ATOM 651 N N . LEU A 1 87 ? 5.530 -2.422 5.015 1.00 98.81 87 LEU A N 1
ATOM 652 C CA . LEU A 1 87 ? 6.090 -2.019 3.723 1.00 98.81 87 LEU A CA 1
ATOM 653 C C . LEU A 1 87 ? 6.861 -3.188 3.105 1.00 98.81 87 LEU A C 1
ATOM 655 O O . LEU A 1 87 ? 7.875 -3.620 3.648 1.00 98.81 87 LEU A O 1
ATOM 659 N N . LEU A 1 88 ? 6.379 -3.699 1.974 1.00 98.50 88 LEU A N 1
ATOM 660 C CA . LEU A 1 88 ? 7.025 -4.769 1.226 1.00 98.50 88 LEU A CA 1
ATOM 661 C C . LEU A 1 88 ? 8.018 -4.206 0.211 1.00 98.50 88 LEU A C 1
ATOM 663 O O . LEU A 1 88 ? 7.704 -3.310 -0.574 1.00 98.50 88 LEU A O 1
ATOM 667 N N . GLU A 1 89 ? 9.212 -4.788 0.216 1.00 97.44 89 GLU A N 1
ATOM 668 C CA . GLU A 1 89 ? 10.350 -4.375 -0.602 1.00 97.44 89 GLU A CA 1
ATOM 669 C C . GLU A 1 89 ? 10.532 -5.287 -1.831 1.00 97.44 89 GLU A C 1
ATOM 671 O O . GLU A 1 89 ? 9.825 -6.278 -2.015 1.00 97.44 89 GLU A O 1
ATOM 676 N N . GLY A 1 90 ? 11.501 -4.962 -2.692 1.00 94.75 90 GLY A N 1
ATOM 677 C CA . GLY A 1 90 ? 11.897 -5.807 -3.830 1.00 94.75 90 GLY A CA 1
ATOM 678 C C . GLY A 1 90 ? 11.091 -5.605 -5.119 1.00 94.75 90 GLY A C 1
ATOM 679 O O . GLY A 1 90 ? 11.470 -6.136 -6.162 1.00 94.75 90 GLY A O 1
ATOM 680 N N . TYR A 1 91 ? 10.033 -4.790 -5.090 1.00 96.50 91 TYR A N 1
ATOM 681 C CA . TYR A 1 91 ? 9.218 -4.455 -6.268 1.00 96.50 91 TYR A CA 1
ATOM 682 C C . TYR A 1 91 ? 9.642 -3.147 -6.954 1.00 96.50 91 TYR A C 1
ATOM 684 O O . TYR A 1 91 ? 9.240 -2.882 -8.084 1.00 96.50 91 TYR A O 1
ATOM 692 N N . ALA A 1 92 ? 10.514 -2.359 -6.318 1.00 97.00 92 ALA A N 1
ATOM 693 C CA . ALA A 1 92 ? 10.989 -1.081 -6.842 1.00 97.00 92 ALA A CA 1
ATOM 694 C C . ALA A 1 92 ? 12.044 -1.189 -7.962 1.00 97.00 92 ALA A C 1
ATOM 696 O O . ALA A 1 92 ? 12.358 -0.175 -8.585 1.00 97.00 92 ALA A O 1
ATOM 697 N N . SER A 1 93 ? 12.573 -2.387 -8.234 1.00 93.25 93 SER A N 1
ATOM 698 C CA . SER A 1 93 ? 13.631 -2.631 -9.227 1.00 93.25 93 SER A CA 1
ATOM 699 C C . SER A 1 93 ? 13.271 -2.132 -10.641 1.00 93.25 93 SER A C 1
ATOM 701 O O . SER A 1 93 ? 12.110 -2.242 -11.048 1.00 93.25 93 SER A O 1
ATOM 703 N N . PRO A 1 94 ? 14.251 -1.632 -11.425 1.00 96.12 94 PRO A N 1
ATOM 704 C CA . PRO A 1 94 ? 15.671 -1.443 -11.080 1.00 96.12 94 PRO A CA 1
ATOM 705 C C . PRO A 1 94 ? 15.957 -0.155 -10.291 1.00 96.12 94 PRO A C 1
ATOM 707 O O . PRO A 1 94 ? 17.088 0.075 -9.878 1.00 96.12 94 PRO A O 1
ATOM 710 N N . GLY A 1 95 ? 14.947 0.687 -10.088 1.00 96.00 95 GLY A N 1
ATOM 711 C CA . GLY A 1 95 ? 15.055 1.953 -9.379 1.00 96.00 95 GLY A CA 1
ATOM 712 C C . GLY A 1 95 ? 13.777 2.776 -9.518 1.00 96.00 95 GLY A C 1
ATOM 713 O O . GLY A 1 95 ? 12.831 2.396 -10.222 1.00 96.00 95 GLY A O 1
ATOM 714 N N . TYR A 1 96 ? 13.748 3.931 -8.860 1.00 96.88 96 TYR A N 1
ATOM 715 C CA . TYR A 1 96 ? 12.639 4.870 -8.989 1.00 96.88 96 TYR A CA 1
ATOM 716 C C . TYR A 1 96 ? 12.447 5.324 -10.444 1.00 96.88 96 TYR A C 1
ATOM 718 O O . TYR A 1 96 ? 13.414 5.591 -11.156 1.00 96.88 96 TYR A O 1
ATOM 726 N N . GLY A 1 97 ? 11.193 5.397 -10.897 1.00 96.69 97 GLY A N 1
ATOM 727 C CA . GLY A 1 97 ? 10.855 5.818 -12.263 1.00 96.69 97 GLY A CA 1
ATOM 728 C C . GLY A 1 97 ? 11.078 4.763 -13.354 1.00 96.69 97 GLY A C 1
ATOM 729 O O . GLY A 1 97 ? 10.672 4.977 -14.493 1.00 96.69 97 GLY A O 1
ATOM 730 N N . LEU A 1 98 ? 11.693 3.622 -13.029 1.00 98.00 98 LEU A N 1
ATOM 731 C CA . LEU A 1 98 ? 12.035 2.585 -14.000 1.00 98.00 98 LEU A CA 1
ATOM 732 C C . LEU A 1 98 ? 11.191 1.320 -13.764 1.00 98.00 98 LEU A C 1
ATOM 734 O O . LEU A 1 98 ? 11.206 0.790 -12.648 1.00 98.00 98 LEU A O 1
ATOM 738 N N . PRO A 1 99 ? 10.472 0.811 -14.785 1.00 97.62 99 PRO A N 1
ATOM 739 C CA . PRO A 1 99 ? 9.759 -0.458 -14.688 1.00 97.62 99 PRO A CA 1
ATOM 740 C C . PRO A 1 99 ? 10.687 -1.646 -14.959 1.00 97.62 99 PRO A C 1
ATOM 742 O O . PRO A 1 99 ? 11.463 -1.645 -15.920 1.00 97.62 99 PRO A O 1
ATOM 745 N N . SER A 1 100 ? 10.524 -2.717 -14.185 1.00 98.19 100 SER A N 1
ATOM 746 C CA . SER A 1 100 ? 11.067 -4.033 -14.535 1.00 98.19 100 SER A CA 1
ATOM 747 C C . SER A 1 100 ? 10.213 -4.721 -15.614 1.00 98.19 100 SER A C 1
ATOM 749 O O . SER A 1 100 ? 9.088 -4.302 -15.903 1.00 98.19 100 SER A O 1
ATOM 751 N N . GLU A 1 101 ? 10.697 -5.824 -16.195 1.00 98.38 101 GLU A N 1
ATOM 752 C CA . GLU A 1 101 ? 9.855 -6.648 -17.079 1.00 98.38 101 GLU A CA 1
ATOM 753 C C . GLU A 1 101 ? 8.642 -7.235 -16.347 1.00 98.38 101 GLU A C 1
ATOM 755 O O . GLU A 1 101 ? 7.554 -7.279 -16.917 1.00 98.38 101 GLU A O 1
ATOM 760 N N . ALA A 1 102 ? 8.787 -7.597 -15.069 1.00 98.25 102 ALA A N 1
ATOM 761 C CA . ALA A 1 102 ? 7.667 -8.050 -14.247 1.00 98.25 102 ALA A CA 1
ATOM 762 C C . ALA A 1 102 ? 6.614 -6.940 -14.064 1.00 98.25 102 ALA A C 1
ATOM 764 O O . ALA A 1 102 ? 5.419 -7.208 -14.170 1.00 98.25 102 ALA A O 1
ATOM 765 N N . THR A 1 103 ? 7.042 -5.683 -13.905 1.00 98.69 103 THR A N 1
ATOM 766 C CA . THR A 1 103 ? 6.144 -4.517 -13.831 1.00 98.69 103 THR A CA 1
ATOM 767 C C . THR A 1 103 ? 5.358 -4.368 -15.132 1.00 98.69 103 THR A C 1
ATOM 769 O O . THR A 1 103 ? 4.135 -4.254 -15.128 1.00 98.69 103 THR A O 1
ATOM 772 N N . LYS A 1 104 ? 6.041 -4.456 -16.282 1.00 98.62 104 LYS A N 1
ATOM 773 C CA . LYS A 1 104 ? 5.392 -4.384 -17.602 1.00 98.62 104 LYS A CA 1
ATOM 774 C C . LYS A 1 104 ? 4.423 -5.546 -17.834 1.00 98.62 104 LYS A C 1
ATOM 776 O O . LYS A 1 104 ? 3.388 -5.357 -18.469 1.00 98.62 104 LYS A O 1
ATOM 781 N N . GLN A 1 105 ? 4.752 -6.750 -17.366 1.00 98.62 105 GLN A N 1
ATOM 782 C CA . GLN A 1 105 ? 3.869 -7.916 -17.462 1.00 98.62 105 GLN A CA 1
ATOM 783 C C . GLN A 1 105 ? 2.610 -7.737 -16.613 1.00 98.62 105 GLN A C 1
ATOM 785 O O . GLN A 1 105 ? 1.518 -7.974 -17.123 1.00 98.62 105 GLN A O 1
ATOM 790 N N . ALA A 1 106 ? 2.748 -7.251 -15.377 1.00 98.62 106 ALA A N 1
ATOM 791 C CA . ALA A 1 106 ? 1.626 -6.967 -14.488 1.00 98.62 106 ALA A CA 1
ATOM 792 C C . ALA A 1 106 ? 0.663 -5.928 -15.084 1.00 98.62 106 ALA A C 1
ATOM 794 O O . ALA A 1 106 ? -0.541 -6.172 -15.141 1.00 98.62 106 ALA A O 1
ATOM 795 N N . ILE A 1 107 ? 1.199 -4.827 -15.628 1.00 98.69 107 ILE A N 1
ATOM 796 C CA . ILE A 1 107 ? 0.406 -3.798 -16.324 1.00 98.69 107 ILE A CA 1
ATOM 797 C C . ILE A 1 107 ? -0.379 -4.412 -17.486 1.00 98.69 107 ILE A C 1
ATOM 799 O O . ILE A 1 107 ? -1.584 -4.208 -17.603 1.00 98.69 107 ILE A O 1
ATOM 803 N N . ARG A 1 108 ? 0.291 -5.186 -18.351 1.00 98.81 108 ARG A N 1
ATOM 804 C CA . ARG A 1 108 ? -0.363 -5.815 -19.509 1.00 98.81 108 ARG A CA 1
ATOM 805 C C . ARG A 1 108 ? -1.428 -6.819 -19.088 1.00 98.81 108 ARG A C 1
ATOM 807 O O . ARG A 1 108 ? -2.447 -6.902 -19.761 1.00 98.81 108 ARG A O 1
ATOM 814 N N . LEU A 1 109 ? -1.182 -7.595 -18.036 1.00 98.69 109 LEU A N 1
ATOM 815 C CA . LEU A 1 109 ? -2.136 -8.579 -17.538 1.00 98.69 109 LEU A CA 1
ATOM 816 C C . LEU A 1 109 ? -3.405 -7.887 -17.032 1.00 98.69 109 LEU A C 1
ATOM 818 O O . LEU A 1 109 ? -4.488 -8.200 -17.517 1.00 98.69 109 LEU A O 1
ATOM 822 N N . CYS A 1 110 ? -3.257 -6.903 -16.141 1.00 98.56 110 CYS A N 1
ATOM 823 C CA . CYS A 1 110 ? -4.376 -6.140 -15.588 1.00 98.56 110 CYS A CA 1
ATOM 824 C C . CYS A 1 110 ? -5.175 -5.421 -16.689 1.00 98.56 110 CYS A C 1
ATOM 826 O O . CYS A 1 110 ? -6.391 -5.577 -16.771 1.00 98.56 110 CYS A O 1
ATOM 828 N N . ALA A 1 111 ? -4.492 -4.748 -17.620 1.00 98.62 111 ALA A N 1
ATOM 829 C CA . ALA A 1 111 ? -5.151 -4.054 -18.723 1.00 98.62 111 ALA A CA 1
ATOM 830 C C . ALA A 1 111 ? -5.910 -5.000 -19.665 1.00 98.62 111 ALA A C 1
ATOM 832 O O . ALA A 1 111 ? -6.961 -4.638 -20.186 1.00 98.62 111 ALA A O 1
ATOM 833 N N . ARG A 1 112 ? -5.391 -6.210 -19.905 1.00 98.69 112 ARG A N 1
ATOM 834 C CA . ARG A 1 112 ? -6.027 -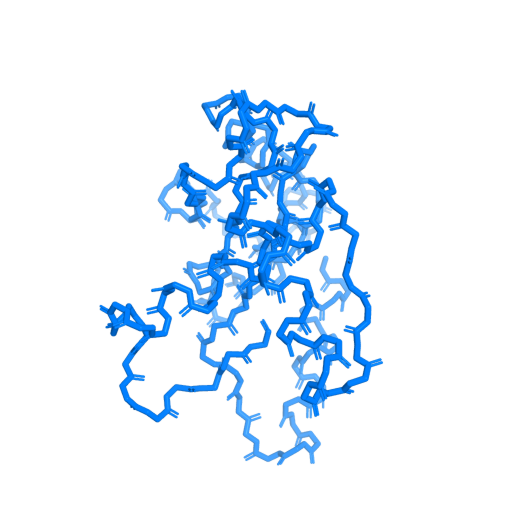7.184 -20.807 1.00 98.69 112 ARG A CA 1
ATOM 835 C C . ARG A 1 112 ? -7.211 -7.905 -20.178 1.00 98.69 112 ARG A C 1
ATOM 837 O O . ARG A 1 112 ? -8.119 -8.266 -20.917 1.00 98.69 112 ARG A O 1
ATOM 844 N N . LEU A 1 113 ? -7.167 -8.163 -18.873 1.00 98.50 113 LEU A N 1
ATOM 845 C CA . LEU A 1 113 ? -8.229 -8.889 -18.178 1.00 98.50 113 LEU A CA 1
ATOM 846 C C . LEU A 1 113 ? -9.350 -7.959 -17.716 1.00 98.50 113 LEU A C 1
ATOM 848 O O . LEU A 1 113 ? -10.513 -8.275 -17.924 1.00 98.50 113 LEU A O 1
ATOM 852 N N . GLU A 1 114 ? -8.996 -6.801 -17.158 1.00 98.31 114 GLU A N 1
ATOM 853 C CA . GLU A 1 114 ? -9.947 -5.926 -16.460 1.00 98.31 114 GLU A CA 1
ATOM 854 C C . GLU A 1 114 ? -10.156 -4.575 -17.159 1.00 98.31 114 GLU A C 1
ATOM 856 O O . GLU A 1 114 ? -10.959 -3.758 -16.719 1.00 98.31 114 GLU A O 1
ATOM 861 N N . GLY A 1 115 ? -9.409 -4.279 -18.230 1.00 98.31 115 GLY A N 1
ATOM 862 C CA . GLY A 1 115 ? -9.456 -2.964 -18.883 1.00 98.31 115 GLY A CA 1
ATOM 863 C C . GLY A 1 115 ? -8.877 -1.822 -18.036 1.00 98.31 115 GLY A C 1
ATOM 864 O O . GLY A 1 115 ? -9.022 -0.656 -18.403 1.00 98.31 115 GLY A O 1
ATOM 865 N N . ILE A 1 116 ? -8.208 -2.135 -16.920 1.00 98.00 116 ILE A N 1
ATOM 866 C CA . ILE A 1 116 ? -7.606 -1.161 -16.002 1.00 98.00 116 ILE A CA 1
ATOM 867 C C . ILE A 1 116 ? -6.141 -0.930 -16.384 1.00 98.00 116 ILE A C 1
ATOM 869 O O . ILE A 1 116 ? -5.335 -1.859 -16.440 1.00 98.00 116 ILE A O 1
ATOM 873 N N . ILE A 1 117 ? -5.782 0.328 -16.640 1.00 96.88 117 ILE A N 1
ATOM 874 C CA . ILE A 1 117 ? -4.416 0.721 -17.001 1.00 96.88 117 ILE A CA 1
ATOM 875 C C . ILE A 1 117 ? -3.674 1.194 -15.750 1.00 96.88 117 ILE A C 1
ATOM 877 O O . ILE A 1 117 ? -4.110 2.129 -15.084 1.00 96.88 117 ILE A O 1
ATOM 881 N N . ALA A 1 118 ? -2.521 0.582 -15.484 1.00 98.19 118 ALA A N 1
ATOM 882 C CA . ALA A 1 118 ? -1.581 0.986 -14.444 1.00 98.19 118 ALA A CA 1
ATOM 883 C C . ALA A 1 118 ? -0.300 1.574 -15.063 1.00 98.19 118 ALA A C 1
ATOM 885 O O . ALA A 1 118 ? 0.115 1.176 -16.156 1.00 98.19 118 ALA A O 1
ATOM 886 N N . ASP A 1 119 ? 0.331 2.528 -14.378 1.00 98.62 119 ASP A N 1
ATOM 887 C CA . ASP A 1 119 ? 1.524 3.218 -14.869 1.00 98.62 119 ASP A CA 1
ATOM 888 C C . ASP A 1 119 ? 2.825 2.441 -14.543 1.00 98.62 119 ASP A C 1
ATOM 890 O O . ASP A 1 119 ? 2.849 1.598 -13.646 1.00 98.62 119 ASP A O 1
ATOM 894 N N . PRO A 1 120 ? 3.939 2.693 -15.254 1.00 98.12 120 PRO A N 1
ATOM 895 C CA . PRO A 1 120 ? 5.193 1.962 -15.052 1.00 98.12 120 PRO A CA 1
ATOM 896 C C . PRO A 1 120 ? 5.996 2.364 -13.803 1.00 98.12 120 PRO A C 1
ATOM 898 O O . PRO A 1 120 ? 6.977 1.688 -13.486 1.00 98.12 120 PRO A O 1
ATOM 901 N N . VAL A 1 121 ? 5.642 3.455 -13.121 1.00 98.38 121 VAL A N 1
ATOM 902 C CA . VAL A 1 121 ? 6.398 4.003 -11.988 1.00 98.38 121 VAL A CA 1
ATOM 903 C C . VAL A 1 121 ? 5.792 3.580 -10.656 1.00 98.38 121 VAL A C 1
ATOM 905 O O . VAL A 1 121 ? 6.547 3.153 -9.780 1.00 98.38 121 VAL A O 1
ATOM 908 N N . TYR A 1 122 ? 4.468 3.664 -10.515 1.00 98.56 122 TYR A N 1
ATOM 909 C CA . TYR A 1 122 ? 3.764 3.420 -9.257 1.00 98.56 122 TYR A CA 1
ATOM 910 C C . TYR A 1 122 ? 2.864 2.190 -9.352 1.00 98.56 122 TYR A C 1
ATOM 912 O O . TYR A 1 122 ? 3.220 1.114 -8.864 1.00 98.56 122 TYR A O 1
ATOM 920 N N . GLU A 1 123 ? 1.723 2.315 -10.025 1.00 98.75 123 GLU A N 1
ATOM 921 C CA . GLU A 1 123 ? 0.626 1.361 -9.883 1.00 98.75 123 GLU A CA 1
ATOM 922 C C . GLU A 1 123 ? 0.918 0.025 -10.564 1.00 98.75 123 GLU A C 1
ATOM 924 O O . GLU A 1 123 ? 0.439 -1.026 -10.150 1.00 98.75 123 GLU A O 1
ATOM 929 N N . GLY A 1 124 ? 1.791 0.014 -11.571 1.00 98.69 124 GLY A N 1
ATOM 930 C CA . GLY A 1 124 ? 2.297 -1.224 -12.149 1.00 98.69 124 GLY A CA 1
ATOM 931 C C . GLY A 1 124 ? 3.124 -2.042 -11.158 1.00 98.69 124 GLY A C 1
ATOM 932 O O . GLY A 1 124 ? 3.122 -3.271 -11.235 1.00 98.69 124 GLY A O 1
ATOM 933 N N . LYS A 1 125 ? 3.823 -1.388 -10.218 1.00 98.81 125 LYS A N 1
ATOM 934 C CA . LYS A 1 125 ? 4.651 -2.057 -9.202 1.00 98.81 125 LYS A CA 1
ATOM 935 C C . LYS A 1 125 ? 3.796 -2.597 -8.057 1.00 98.81 125 LYS A C 1
ATOM 937 O O . LYS A 1 125 ? 4.012 -3.736 -7.644 1.00 98.81 125 LYS A O 1
ATOM 942 N N . SER A 1 126 ? 2.794 -1.846 -7.596 1.00 98.75 126 SER A N 1
ATOM 943 C CA . SER A 1 126 ? 1.810 -2.352 -6.625 1.00 98.75 126 SER A CA 1
ATOM 944 C C . SER A 1 126 ? 0.968 -3.488 -7.217 1.00 98.75 126 SER A C 1
ATOM 946 O O . SER A 1 126 ? 0.792 -4.514 -6.561 1.00 98.75 126 SER A O 1
ATOM 948 N N . MET A 1 127 ? 0.564 -3.388 -8.488 1.00 98.81 127 MET A N 1
ATOM 949 C CA . MET A 1 127 ? -0.116 -4.466 -9.218 1.00 98.81 127 MET A CA 1
ATOM 950 C C . MET A 1 127 ? 0.769 -5.712 -9.365 1.00 98.81 127 MET A C 1
ATOM 952 O O . MET A 1 127 ? 0.329 -6.827 -9.080 1.00 98.81 127 MET A O 1
ATOM 956 N N . GLN A 1 128 ? 2.039 -5.540 -9.756 1.00 98.69 128 GLN A N 1
ATOM 957 C CA . GLN A 1 128 ? 3.016 -6.635 -9.803 1.00 98.69 128 GLN A CA 1
ATOM 958 C C . GLN A 1 128 ? 3.126 -7.334 -8.446 1.00 98.69 128 GLN A C 1
ATOM 960 O O . GLN A 1 128 ? 3.141 -8.566 -8.390 1.00 98.69 128 GLN A O 1
ATOM 965 N N . ALA A 1 129 ? 3.208 -6.561 -7.363 1.00 98.62 129 ALA A N 1
ATOM 966 C CA . ALA A 1 129 ? 3.284 -7.111 -6.023 1.00 98.62 129 ALA A CA 1
ATOM 967 C C . ALA A 1 129 ? 2.014 -7.869 -5.647 1.00 98.62 129 ALA A C 1
ATOM 969 O O . ALA A 1 129 ? 2.122 -9.017 -5.234 1.00 98.62 129 ALA A O 1
ATOM 970 N N . MET A 1 130 ? 0.828 -7.293 -5.852 1.00 98.62 130 MET A N 1
ATOM 971 C CA . MET A 1 130 ? -0.444 -7.950 -5.546 1.00 98.62 130 MET A CA 1
ATOM 972 C C . MET A 1 130 ? -0.565 -9.309 -6.246 1.00 98.62 130 MET A C 1
ATOM 974 O O . MET A 1 130 ? -0.824 -10.316 -5.586 1.00 98.62 130 MET A O 1
ATOM 978 N N . ILE A 1 131 ? -0.289 -9.366 -7.553 1.00 98.56 131 ILE A N 1
ATOM 979 C CA . ILE A 1 131 ? -0.295 -10.620 -8.322 1.00 98.56 131 ILE A CA 1
ATOM 980 C C . ILE A 1 131 ? 0.694 -11.627 -7.719 1.00 98.56 131 ILE A C 1
ATOM 982 O O . ILE A 1 131 ? 0.347 -12.786 -7.486 1.00 98.56 131 ILE A O 1
ATOM 986 N N . GLY A 1 132 ? 1.922 -11.189 -7.428 1.00 98.31 132 GLY A N 1
ATOM 987 C CA . GLY A 1 132 ? 2.950 -12.046 -6.841 1.00 98.31 132 GLY A CA 1
ATOM 988 C C . GLY A 1 132 ? 2.609 -12.539 -5.430 1.00 98.31 132 GLY A C 1
ATOM 989 O O . GLY A 1 132 ? 2.940 -13.670 -5.084 1.00 98.31 132 GLY A O 1
ATOM 990 N N . LEU A 1 133 ? 1.942 -11.722 -4.613 1.00 98.56 133 LEU A N 1
ATOM 991 C CA . LEU A 1 133 ? 1.516 -12.071 -3.255 1.00 98.56 133 LEU A CA 1
ATOM 992 C C . LEU A 1 133 ? 0.401 -13.118 -3.270 1.00 98.56 133 LEU A C 1
ATOM 994 O O . LEU A 1 133 ? 0.470 -14.081 -2.507 1.00 98.56 133 LEU A O 1
ATOM 998 N N . VAL A 1 134 ? -0.566 -12.987 -4.183 1.00 98.44 134 VAL A N 1
ATOM 999 C CA . VAL A 1 134 ? -1.601 -14.008 -4.405 1.00 98.44 134 VAL A CA 1
ATOM 1000 C C . VAL A 1 134 ? -0.960 -15.337 -4.817 1.00 98.44 134 VAL A C 1
ATOM 1002 O O . VAL A 1 134 ? -1.231 -16.366 -4.206 1.00 98.44 134 VAL A O 1
ATOM 1005 N N . GLN A 1 135 ? -0.036 -15.323 -5.783 1.00 97.75 135 GLN A N 1
ATOM 1006 C CA . GLN A 1 135 ? 0.664 -16.535 -6.240 1.00 97.75 135 GLN A CA 1
ATOM 1007 C C . GLN A 1 135 ? 1.485 -17.216 -5.137 1.00 97.75 135 GLN A C 1
ATOM 1009 O O . GLN A 1 135 ? 1.632 -18.435 -5.132 1.00 97.75 135 GLN A O 1
ATOM 1014 N N . LYS A 1 136 ? 2.016 -16.435 -4.193 1.00 97.81 136 LYS A N 1
ATOM 1015 C CA . LYS A 1 136 ? 2.787 -16.932 -3.046 1.00 97.81 136 LYS A CA 1
ATOM 1016 C C . LYS A 1 136 ? 1.916 -17.323 -1.850 1.00 97.81 136 LYS A C 1
ATOM 1018 O O . LYS A 1 136 ? 2.474 -17.651 -0.808 1.00 97.81 136 LYS A O 1
ATOM 1023 N N . SER A 1 137 ? 0.585 -17.284 -1.977 1.00 97.88 137 SER A N 1
ATOM 1024 C CA . SER A 1 137 ? -0.354 -17.538 -0.871 1.00 97.88 137 SER A CA 1
ATOM 1025 C C . SER A 1 137 ? -0.074 -16.662 0.358 1.00 97.88 137 SER A C 1
ATOM 1027 O O . SER A 1 137 ? -0.217 -17.101 1.495 1.00 97.88 137 SER A O 1
ATOM 1029 N N . PHE A 1 138 ? 0.368 -15.419 0.132 1.00 98.25 138 PHE A N 1
ATOM 1030 C CA . PHE A 1 138 ? 0.588 -14.451 1.210 1.00 98.25 138 PHE A CA 1
ATOM 1031 C C . PHE A 1 138 ? -0.732 -14.084 1.899 1.00 98.25 138 PHE A C 1
ATOM 1033 O O . PHE A 1 138 ? -0.782 -13.927 3.117 1.00 98.25 138 PHE A O 1
ATOM 1040 N N . PHE A 1 139 ? -1.799 -13.960 1.110 1.00 98.38 139 PHE A N 1
ATOM 1041 C CA . PHE A 1 139 ? -3.151 -13.759 1.612 1.00 98.38 139 PHE A CA 1
ATOM 1042 C C . PHE A 1 139 ? -3.801 -15.122 1.897 1.00 98.38 139 PHE A C 1
ATOM 1044 O O . PHE A 1 139 ? -3.736 -15.997 1.027 1.00 98.38 139 PHE A O 1
ATOM 1051 N N . PRO A 1 140 ? -4.443 -15.317 3.066 1.00 98.38 140 PRO A N 1
ATOM 1052 C CA . PRO A 1 140 ? -5.238 -16.511 3.337 1.00 98.38 140 PRO A CA 1
ATOM 1053 C C . PRO A 1 140 ? -6.283 -16.772 2.247 1.00 98.38 140 PRO A C 1
ATOM 1055 O O . PRO A 1 140 ? -6.860 -15.833 1.691 1.00 98.38 140 PRO A O 1
ATOM 1058 N N . GLU A 1 141 ? -6.563 -18.041 1.955 1.00 97.88 141 GLU A N 1
ATOM 1059 C CA . GLU A 1 141 ? -7.594 -18.407 0.982 1.00 97.88 141 GLU A CA 1
ATOM 1060 C C . GLU A 1 141 ? -8.953 -17.795 1.364 1.00 97.88 141 GLU A C 1
ATOM 1062 O O . GLU A 1 141 ? -9.350 -17.800 2.528 1.00 97.88 141 GLU A O 1
ATOM 1067 N N . GLY A 1 142 ? -9.652 -17.228 0.377 1.00 97.94 142 GLY A N 1
ATOM 1068 C CA . GLY A 1 142 ? -10.924 -16.530 0.582 1.00 97.94 142 GLY A CA 1
ATOM 1069 C C . GLY A 1 142 ? -10.805 -15.058 0.995 1.00 97.94 142 GLY A C 1
ATOM 1070 O O . GLY A 1 142 ? -11.835 -14.383 1.046 1.00 97.94 142 GLY A O 1
ATOM 1071 N N . SER A 1 143 ? -9.589 -14.545 1.228 1.00 98.62 143 SER A N 1
ATOM 1072 C CA . SER A 1 143 ? -9.374 -13.128 1.560 1.00 98.62 143 SER A CA 1
ATOM 1073 C C . SER A 1 143 ? -9.879 -12.191 0.462 1.00 98.62 143 SER A C 1
ATOM 1075 O O . SER A 1 143 ? -9.661 -12.422 -0.730 1.00 98.62 143 SER A O 1
ATOM 1077 N N . LYS A 1 144 ? -10.490 -11.080 0.871 1.00 98.75 144 LYS A N 1
ATOM 1078 C CA . LYS A 1 144 ? -10.870 -9.957 0.011 1.00 98.75 144 LYS A CA 1
ATOM 1079 C C . LYS A 1 144 ? -9.800 -8.876 0.094 1.00 98.75 144 LYS A C 1
ATOM 1081 O O . LYS A 1 144 ? -9.647 -8.229 1.128 1.00 98.75 144 LYS A O 1
ATOM 1086 N N . VAL A 1 145 ? -9.064 -8.687 -0.994 1.00 98.75 145 VAL A N 1
ATOM 1087 C CA . VAL A 1 145 ? -8.005 -7.676 -1.104 1.00 98.75 145 VAL A CA 1
ATOM 1088 C C . VAL A 1 145 ? -8.544 -6.483 -1.886 1.00 98.75 145 VAL A C 1
ATOM 1090 O O . VAL A 1 145 ? -9.077 -6.676 -2.980 1.00 98.75 145 VAL A O 1
ATOM 1093 N N . LEU A 1 146 ? -8.430 -5.290 -1.299 1.00 98.38 146 LEU A N 1
ATOM 1094 C CA . LEU A 1 146 ? -8.726 -4.006 -1.934 1.00 98.38 146 LEU A CA 1
ATOM 1095 C C . LEU A 1 146 ? -7.466 -3.398 -2.552 1.00 98.38 146 LEU A C 1
ATOM 1097 O O . LEU A 1 146 ? -6.457 -3.273 -1.820 1.00 98.38 146 LEU A O 1
#